Protein AF-A0A7S2JQ40-F1 (afdb_monomer_lite)

Structure (mmCIF, N/CA/C/O backbone):
data_AF-A0A7S2JQ40-F1
#
_entry.id   AF-A0A7S2JQ40-F1
#
loop_
_atom_site.group_PDB
_atom_site.id
_atom_site.type_symbol
_atom_site.label_atom_id
_atom_site.label_alt_id
_atom_site.label_comp_id
_atom_site.label_asym_id
_atom_site.label_entity_id
_atom_site.label_seq_id
_atom_site.pdbx_PDB_ins_code
_atom_site.Cartn_x
_atom_site.Cartn_y
_atom_site.Cartn_z
_atom_site.occupancy
_atom_site.B_iso_or_equiv
_atom_site.auth_seq_id
_atom_site.auth_comp_id
_atom_site.auth_asym_id
_atom_site.auth_atom_id
_atom_site.pdbx_PDB_model_num
ATOM 1 N N . MET A 1 1 ? 11.085 6.028 -15.181 1.00 60.25 1 MET A N 1
ATOM 2 C CA . MET A 1 1 ? 10.793 5.070 -14.094 1.00 60.25 1 MET A CA 1
ATOM 3 C C . MET A 1 1 ? 9.307 5.067 -13.756 1.00 60.25 1 MET A C 1
ATOM 5 O O . MET A 1 1 ? 8.698 4.034 -13.970 1.00 60.25 1 MET A O 1
ATOM 9 N N . LEU A 1 2 ? 8.693 6.202 -13.386 1.00 68.75 2 LEU A N 1
ATOM 10 C CA . LEU A 1 2 ? 7.243 6.284 -13.104 1.00 68.75 2 LEU A CA 1
ATOM 11 C C . LEU A 1 2 ? 6.337 5.755 -14.233 1.00 68.75 2 LEU A C 1
ATOM 13 O O . LEU A 1 2 ? 5.433 4.980 -13.958 1.00 68.75 2 LEU A O 1
ATOM 17 N N . GLN A 1 3 ? 6.617 6.085 -15.501 1.00 74.75 3 GLN A N 1
ATOM 18 C CA . GLN A 1 3 ? 5.822 5.586 -16.637 1.00 74.75 3 GLN A CA 1
ATOM 19 C C . GLN A 1 3 ? 5.828 4.050 -16.746 1.00 74.75 3 GLN A C 1
ATOM 21 O O . GLN A 1 3 ? 4.786 3.442 -16.955 1.00 74.75 3 GLN A O 1
ATOM 26 N N . SER A 1 4 ? 6.982 3.413 -16.541 1.00 75.94 4 SER A N 1
ATOM 27 C CA . SER A 1 4 ? 7.099 1.949 -16.565 1.00 75.94 4 SER A CA 1
ATOM 28 C C . SER A 1 4 ? 6.381 1.299 -15.378 1.00 75.94 4 SER A C 1
ATOM 30 O O . SER A 1 4 ? 5.771 0.247 -15.535 1.00 75.94 4 SER A O 1
ATOM 32 N N . SER A 1 5 ? 6.406 1.934 -14.202 1.00 76.94 5 SER A N 1
ATOM 33 C CA . SER A 1 5 ? 5.627 1.495 -13.036 1.00 76.94 5 SER A CA 1
ATOM 34 C C . SER A 1 5 ? 4.117 1.670 -13.245 1.00 76.94 5 SER A C 1
ATOM 36 O O . SER A 1 5 ? 3.349 0.812 -12.823 1.00 76.94 5 SER A O 1
ATOM 38 N N . GLN A 1 6 ? 3.689 2.730 -13.940 1.00 83.56 6 GLN A N 1
ATOM 39 C CA . GLN A 1 6 ? 2.291 2.981 -14.304 1.00 83.56 6 GLN A CA 1
ATOM 40 C C . GLN A 1 6 ? 1.751 1.920 -15.266 1.00 83.56 6 GLN A C 1
ATOM 42 O O . GLN A 1 6 ? 0.695 1.334 -15.022 1.00 83.56 6 GLN A O 1
ATOM 47 N N . GLU A 1 7 ? 2.473 1.658 -16.358 1.00 81.25 7 GLU A N 1
ATOM 48 C CA . GLU A 1 7 ? 2.111 0.625 -17.335 1.00 81.25 7 GLU A CA 1
ATOM 49 C C . GLU A 1 7 ? 2.038 -0.752 -16.670 1.00 81.25 7 GLU A C 1
ATOM 51 O O . GLU A 1 7 ? 1.100 -1.519 -16.902 1.00 81.25 7 GLU A O 1
AT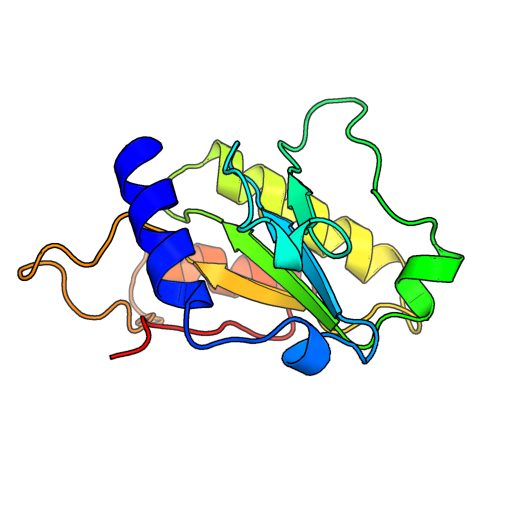OM 56 N N . TRP A 1 8 ? 2.991 -1.033 -15.782 1.00 78.44 8 TRP A N 1
ATOM 57 C CA . TRP A 1 8 ? 3.032 -2.283 -15.046 1.00 78.44 8 TRP A CA 1
ATOM 58 C C . TRP A 1 8 ? 1.858 -2.455 -14.080 1.00 78.44 8 TRP A C 1
ATOM 60 O O . TRP A 1 8 ? 1.153 -3.459 -14.161 1.00 78.44 8 TRP A O 1
ATOM 70 N N . LEU A 1 9 ? 1.595 -1.478 -13.206 1.00 83.31 9 LEU A N 1
ATOM 71 C CA . LEU A 1 9 ? 0.463 -1.549 -12.275 1.00 83.31 9 LEU A CA 1
ATOM 72 C C . LEU A 1 9 ? -0.871 -1.654 -13.013 1.00 83.31 9 LEU A C 1
ATOM 74 O O . LEU A 1 9 ? -1.730 -2.440 -12.619 1.00 83.31 9 LEU A O 1
ATOM 78 N N . THR A 1 10 ? -1.014 -0.944 -14.134 1.00 84.44 10 THR A N 1
ATOM 79 C CA . THR A 1 10 ? -2.200 -1.059 -14.993 1.00 84.44 10 THR A CA 1
ATOM 80 C C . THR A 1 10 ? -2.386 -2.498 -15.478 1.00 84.44 10 THR A C 1
ATOM 82 O O . THR A 1 10 ? -3.483 -3.045 -15.371 1.00 84.44 10 THR A O 1
ATOM 85 N N . ARG A 1 11 ? -1.314 -3.145 -15.955 1.00 84.06 11 ARG A N 1
ATOM 86 C CA . ARG A 1 11 ? -1.342 -4.550 -16.387 1.00 84.06 11 ARG A CA 1
ATOM 87 C C . ARG A 1 11 ? -1.656 -5.502 -15.231 1.00 84.06 11 ARG A C 1
ATOM 89 O O . ARG A 1 11 ? -2.502 -6.377 -15.393 1.00 84.06 11 ARG A O 1
ATOM 96 N N . ARG A 1 12 ? -1.022 -5.312 -14.071 1.00 81.19 12 ARG A N 1
ATOM 97 C CA . ARG A 1 12 ? -1.216 -6.136 -12.865 1.00 81.19 12 ARG A CA 1
ATOM 98 C C . ARG A 1 12 ? -2.671 -6.147 -12.398 1.00 81.19 12 ARG A C 1
ATOM 100 O O . ARG A 1 12 ? -3.172 -7.181 -11.976 1.00 81.19 12 ARG A O 1
ATOM 107 N N . LEU A 1 13 ? -3.344 -5.007 -12.510 1.00 86.25 13 LEU A N 1
ATOM 108 C CA . LEU A 1 13 ? -4.734 -4.834 -12.097 1.00 86.25 13 LEU A CA 1
ATOM 109 C C . LEU A 1 13 ? -5.746 -5.121 -13.220 1.00 86.25 13 LEU A C 1
ATOM 111 O O . LEU A 1 13 ? -6.944 -5.034 -12.989 1.00 86.25 13 LEU A O 1
ATOM 115 N N . THR A 1 14 ? -5.301 -5.451 -14.440 1.00 85.75 14 THR A N 1
ATOM 116 C CA . THR A 1 14 ? -6.199 -5.627 -15.601 1.00 85.75 14 THR A CA 1
ATOM 117 C C . THR A 1 14 ? -7.140 -6.821 -15.443 1.00 85.75 14 THR A C 1
ATOM 119 O O . THR A 1 14 ? -8.257 -6.785 -15.950 1.00 85.75 14 THR A O 1
ATOM 122 N N . ALA A 1 15 ? -6.688 -7.880 -14.770 1.00 83.94 15 ALA A N 1
ATOM 123 C CA . ALA A 1 15 ? -7.476 -9.091 -14.549 1.00 83.94 15 ALA A CA 1
ATOM 124 C C . ALA A 1 15 ? -8.368 -9.018 -13.300 1.00 83.94 15 ALA A C 1
ATOM 126 O O . ALA A 1 15 ? -9.077 -9.980 -13.026 1.00 83.94 15 ALA A O 1
ATOM 127 N N . LEU A 1 16 ? -8.301 -7.913 -12.551 1.00 86.25 16 LEU A N 1
ATOM 128 C CA . LEU A 1 16 ? -9.070 -7.708 -11.332 1.00 86.25 16 LEU A CA 1
ATOM 129 C C . LEU A 1 16 ? -10.257 -6.788 -11.610 1.00 86.25 16 LEU A C 1
ATOM 131 O O . LEU A 1 16 ? -10.160 -5.807 -12.357 1.00 86.25 16 LEU A O 1
ATOM 135 N N . GLU A 1 17 ? -11.369 -7.088 -10.963 1.00 84.25 17 GLU A N 1
ATOM 136 C CA . GLU A 1 17 ? -12.572 -6.275 -10.946 1.00 84.25 17 GLU A CA 1
ATOM 137 C C . GLU A 1 17 ? -12.675 -5.535 -9.602 1.00 84.25 17 GLU A C 1
ATOM 139 O O . GLU A 1 17 ? -12.134 -5.990 -8.595 1.00 84.25 17 GLU A O 1
ATOM 144 N N . PRO A 1 18 ? -13.366 -4.384 -9.529 1.00 76.56 18 PRO A N 1
ATOM 145 C CA . PRO A 1 18 ? -13.580 -3.688 -8.257 1.00 76.56 18 PRO A CA 1
ATOM 146 C C . PRO A 1 18 ? -14.230 -4.571 -7.192 1.00 76.56 18 PRO A C 1
ATOM 148 O O . PRO A 1 18 ? -13.892 -4.448 -6.023 1.00 76.56 18 PRO A O 1
ATOM 151 N N . SER A 1 19 ? -15.087 -5.506 -7.613 1.00 82.81 19 SER A N 1
ATOM 152 C CA . SER A 1 19 ? -15.732 -6.475 -6.729 1.00 82.81 19 SER A CA 1
ATOM 153 C C . SER A 1 19 ? -14.769 -7.428 -6.035 1.00 82.81 19 SER A C 1
ATOM 155 O O . SER A 1 19 ? -15.127 -7.987 -5.006 1.00 82.81 19 SER A O 1
ATOM 157 N N . ASP A 1 20 ? -13.539 -7.573 -6.535 1.00 82.12 20 ASP A N 1
ATOM 158 C CA . ASP A 1 20 ? -12.482 -8.298 -5.824 1.00 82.12 20 ASP A CA 1
ATOM 159 C C . ASP A 1 20 ? -11.998 -7.538 -4.568 1.00 82.12 20 ASP A C 1
ATOM 161 O O . ASP A 1 20 ? -11.253 -8.089 -3.760 1.00 82.12 20 ASP A O 1
ATOM 165 N N . PHE A 1 21 ? -12.422 -6.278 -4.397 1.00 80.25 21 PHE A N 1
ATOM 166 C CA . PHE A 1 21 ? -12.074 -5.380 -3.292 1.00 80.25 21 PHE A CA 1
ATOM 167 C C . PHE A 1 21 ? -1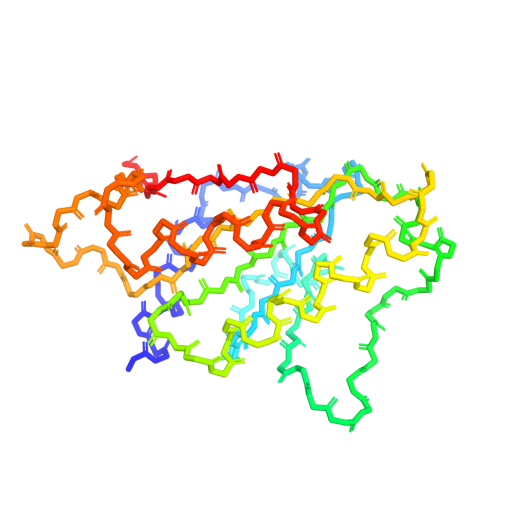3.301 -4.815 -2.550 1.00 80.25 21 PHE A C 1
ATOM 169 O O . PHE A 1 21 ? -13.127 -4.036 -1.611 1.00 80.25 21 PHE A O 1
ATOM 176 N N . ASP A 1 22 ? -14.526 -5.206 -2.935 1.00 70.75 22 ASP A N 1
ATOM 177 C CA . ASP A 1 22 ? -15.788 -4.685 -2.369 1.00 70.75 22 ASP A CA 1
ATOM 178 C C . ASP A 1 22 ? -15.968 -5.011 -0.869 1.00 70.75 22 ASP A C 1
ATOM 180 O O . ASP A 1 22 ? -16.816 -4.420 -0.201 1.00 70.75 22 ASP A O 1
ATOM 184 N N . ASP A 1 23 ? -15.141 -5.896 -0.313 1.00 75.06 23 ASP A N 1
ATOM 185 C CA . ASP A 1 23 ? -15.187 -6.340 1.082 1.00 75.06 23 ASP A CA 1
ATOM 186 C C . ASP A 1 23 ? -14.362 -5.456 2.044 1.00 75.06 23 ASP A C 1
ATOM 188 O O . ASP A 1 23 ? -13.878 -5.919 3.071 1.00 75.06 23 ASP A O 1
ATOM 192 N N . GLY A 1 24 ? -14.194 -4.164 1.747 1.00 87.56 24 GLY A N 1
ATOM 193 C CA . GLY A 1 24 ? -13.488 -3.240 2.646 1.00 87.56 24 GLY A CA 1
ATOM 194 C C . GLY A 1 24 ? -11.968 -3.359 2.559 1.00 87.56 24 GLY A C 1
ATOM 195 O O . GLY A 1 24 ? -11.275 -3.306 3.571 1.00 87.56 24 GLY A O 1
ATOM 196 N N . ILE A 1 25 ? -11.429 -3.532 1.352 1.00 91.31 25 ILE A N 1
ATOM 197 C CA . ILE A 1 25 ? -9.987 -3.425 1.118 1.00 91.31 25 ILE A CA 1
ATOM 198 C C . ILE A 1 25 ? -9.668 -1.998 0.684 1.00 91.31 25 ILE A C 1
ATOM 200 O O . ILE A 1 25 ? -10.301 -1.470 -0.230 1.00 91.31 25 ILE A O 1
ATOM 204 N N . HIS A 1 26 ? -8.642 -1.395 1.284 1.00 92.94 26 HIS A N 1
ATOM 205 C CA . HIS A 1 26 ? -8.104 -0.123 0.803 1.00 92.94 26 HIS A CA 1
ATOM 206 C C . HIS A 1 26 ? -6.672 -0.265 0.311 1.00 92.94 26 HIS A C 1
ATOM 208 O O . HIS A 1 26 ? -5.862 -1.004 0.870 1.00 92.94 26 HIS A O 1
ATOM 214 N N . VAL A 1 27 ? -6.348 0.474 -0.743 1.00 92.38 27 VAL A N 1
ATOM 215 C CA . VAL A 1 27 ? -5.062 0.423 -1.421 1.00 92.38 27 VAL A CA 1
ATOM 216 C C . VAL A 1 27 ? -4.328 1.749 -1.264 1.00 92.38 27 VAL A C 1
ATOM 218 O O . VAL A 1 27 ? -4.804 2.806 -1.677 1.00 92.38 27 VAL A O 1
ATOM 221 N N . TYR A 1 28 ? -3.115 1.687 -0.730 1.00 93.19 28 TYR A N 1
ATOM 222 C CA . TYR A 1 28 ? -2.173 2.796 -0.717 1.00 93.19 28 TYR A CA 1
ATOM 223 C C . TYR A 1 28 ? -1.090 2.593 -1.769 1.00 93.19 28 TYR A C 1
ATOM 225 O O . TYR A 1 28 ? -0.589 1.488 -1.950 1.00 93.19 28 TYR A O 1
ATOM 233 N N . CYS A 1 29 ? -0.667 3.667 -2.428 1.00 92.38 29 CYS A N 1
ATOM 234 C CA . CYS A 1 29 ? 0.524 3.664 -3.270 1.00 92.38 29 CYS A CA 1
ATOM 235 C C . CYS A 1 29 ? 1.472 4.776 -2.846 1.00 92.38 29 CYS A C 1
ATOM 237 O O . CYS A 1 29 ? 1.077 5.937 -2.748 1.00 92.38 29 CYS A O 1
ATOM 239 N N . THR A 1 30 ? 2.735 4.432 -2.601 1.00 91.75 30 THR A N 1
ATOM 240 C CA . THR A 1 30 ? 3.735 5.414 -2.165 1.00 91.75 30 THR A CA 1
ATOM 241 C C . THR A 1 30 ? 4.306 6.252 -3.305 1.00 91.75 30 THR A C 1
ATOM 243 O O . THR A 1 30 ? 5.019 7.225 -3.068 1.00 91.75 30 THR A O 1
ATOM 246 N N . ALA A 1 31 ? 4.003 5.883 -4.548 1.00 88.88 31 ALA A N 1
ATOM 247 C CA . ALA A 1 31 ? 4.370 6.630 -5.740 1.00 88.88 31 ALA A CA 1
ATOM 248 C C . ALA A 1 31 ? 3.165 7.390 -6.309 1.00 88.88 31 ALA A C 1
ATOM 250 O O . ALA A 1 31 ? 2.018 6.989 -6.127 1.00 88.88 31 ALA A O 1
ATOM 251 N N . ASP A 1 32 ? 3.441 8.466 -7.049 1.00 88.31 32 ASP A N 1
ATOM 252 C CA . ASP A 1 32 ? 2.429 9.217 -7.804 1.00 88.31 32 ASP A CA 1
ATOM 253 C C . ASP A 1 32 ? 1.997 8.441 -9.055 1.00 88.31 32 ASP A C 1
ATOM 255 O O . ASP A 1 32 ? 2.430 8.718 -10.175 1.00 88.31 32 ASP A O 1
ATOM 259 N N . ILE A 1 33 ? 1.240 7.371 -8.833 1.00 86.50 33 ILE A N 1
ATOM 260 C CA . ILE A 1 33 ? 0.741 6.470 -9.865 1.00 86.50 33 ILE A CA 1
ATOM 261 C C . ILE A 1 33 ? -0.777 6.557 -9.848 1.00 86.50 33 ILE A C 1
ATOM 263 O O . ILE A 1 33 ? -1.422 6.385 -8.810 1.00 86.50 33 ILE A O 1
ATOM 267 N N . GLU A 1 34 ? -1.346 6.799 -11.023 1.00 88.94 34 GLU A N 1
ATOM 268 C CA . GLU A 1 34 ? -2.787 6.829 -11.189 1.00 88.94 34 GLU A CA 1
ATOM 269 C C . GLU A 1 34 ? -3.348 5.401 -11.155 1.00 88.94 34 GLU A C 1
ATOM 271 O O . GLU A 1 34 ? -2.913 4.544 -11.932 1.00 88.94 34 GLU A O 1
ATOM 276 N N . PRO A 1 35 ? -4.347 5.111 -10.310 1.00 89.06 35 PRO A N 1
ATOM 277 C CA . PRO A 1 35 ? -5.034 3.834 -10.384 1.00 89.06 35 PRO A CA 1
ATOM 278 C C . PRO A 1 35 ? -5.854 3.742 -11.677 1.00 89.06 35 PRO A C 1
ATOM 280 O O . PRO A 1 35 ? -6.356 4.764 -12.175 1.00 89.06 35 PRO A O 1
ATOM 283 N N . PRO A 1 36 ? -6.100 2.522 -12.189 1.00 86.94 36 PRO A N 1
ATOM 284 C CA . PRO A 1 36 ? -7.141 2.320 -13.185 1.00 86.94 36 PRO A CA 1
ATOM 285 C C . PRO A 1 36 ? -8.476 2.907 -12.687 1.00 86.94 36 PRO A C 1
ATOM 287 O O . PRO A 1 36 ? -8.746 2.864 -11.481 1.00 86.94 36 PRO A O 1
ATOM 290 N N . PRO A 1 37 ? -9.326 3.468 -13.572 1.00 88.25 37 PRO A N 1
ATOM 291 C CA . PRO A 1 37 ? -10.503 4.240 -13.165 1.00 88.25 37 PRO A CA 1
ATOM 292 C C . PRO A 1 37 ? -11.415 3.536 -12.161 1.00 88.25 37 PRO A C 1
ATOM 294 O O . PRO A 1 37 ? -11.981 4.187 -11.287 1.00 88.25 37 PRO A O 1
ATOM 297 N N . GLN A 1 38 ? -11.523 2.217 -12.275 1.00 86.62 38 GLN A N 1
ATOM 298 C CA . GLN A 1 38 ? -12.375 1.386 -11.444 1.00 86.62 38 GLN A CA 1
ATOM 299 C C . GLN A 1 38 ? -11.845 1.171 -10.012 1.00 86.62 38 GLN A C 1
ATOM 301 O O . GLN A 1 38 ? -12.641 0.905 -9.122 1.00 86.62 38 GLN A O 1
ATOM 306 N N . PHE A 1 39 ? -10.543 1.364 -9.765 1.00 89.25 39 PHE A N 1
ATOM 307 C CA . PHE A 1 39 ? -9.928 1.255 -8.430 1.00 89.25 39 PHE A CA 1
ATOM 308 C C . PHE A 1 39 ? -9.810 2.594 -7.699 1.00 89.25 39 PHE A C 1
ATOM 310 O O . PHE A 1 39 ? -9.453 2.625 -6.528 1.00 89.25 39 PHE A O 1
ATOM 317 N N . ARG A 1 40 ? -10.138 3.716 -8.355 1.00 89.62 40 ARG A N 1
ATOM 318 C CA . ARG A 1 40 ? -10.100 5.057 -7.741 1.00 89.62 40 ARG A CA 1
ATOM 319 C C . ARG A 1 40 ? -10.827 5.168 -6.391 1.00 89.62 40 ARG A C 1
ATOM 321 O O . ARG A 1 40 ? -10.299 5.882 -5.547 1.00 89.62 40 ARG A O 1
ATOM 328 N N . PRO A 1 41 ? -11.987 4.518 -6.159 1.00 88.69 41 PRO A N 1
ATOM 329 C CA . PRO A 1 41 ? -12.686 4.630 -4.876 1.00 88.69 41 PRO A CA 1
ATOM 330 C C . PRO A 1 41 ? -11.915 4.044 -3.689 1.00 88.69 41 PRO A C 1
ATOM 332 O O . PRO A 1 41 ? -12.091 4.511 -2.572 1.00 88.69 41 PRO A O 1
ATOM 335 N N . VAL A 1 42 ? -11.060 3.050 -3.939 1.00 89.75 42 VAL A N 1
ATOM 336 C CA . VAL A 1 42 ? -10.314 2.303 -2.914 1.00 89.75 42 VAL A CA 1
ATOM 337 C C . VAL A 1 42 ? -8.816 2.590 -2.973 1.00 89.75 42 VAL A C 1
ATOM 339 O O . VAL A 1 42 ? -8.020 1.822 -2.453 1.00 89.75 42 VAL A O 1
ATOM 342 N N . TRP A 1 43 ? -8.396 3.662 -3.652 1.00 91.19 43 TRP A N 1
ATOM 343 C CA . TRP A 1 43 ? -6.981 3.953 -3.880 1.00 91.19 43 TRP A CA 1
ATOM 344 C C . TRP A 1 43 ? -6.582 5.309 -3.322 1.00 91.19 43 TRP A C 1
ATOM 346 O O . TRP A 1 43 ? -7.265 6.316 -3.506 1.00 91.19 43 TRP A O 1
ATOM 356 N N . THR A 1 44 ? -5.421 5.369 -2.684 1.00 91.88 44 THR A N 1
ATOM 357 C CA . THR A 1 44 ? -4.838 6.612 -2.183 1.00 91.88 44 THR A CA 1
ATOM 358 C C . THR A 1 44 ? -3.348 6.659 -2.450 1.00 91.88 44 THR A C 1
ATOM 360 O O . THR A 1 44 ? -2.600 5.750 -2.104 1.00 91.88 44 THR A O 1
ATOM 363 N N . VAL A 1 45 ? -2.898 7.763 -3.039 1.00 90.62 45 VAL A N 1
ATOM 364 C CA . VAL A 1 45 ? -1.470 8.053 -3.161 1.00 90.62 45 VAL A CA 1
ATOM 365 C C . VAL A 1 45 ? -0.987 8.674 -1.851 1.00 90.62 45 VAL A C 1
ATOM 367 O O . VAL A 1 45 ? -1.506 9.704 -1.425 1.00 90.62 45 VAL A O 1
ATOM 370 N N . TYR A 1 46 ? 0.012 8.060 -1.218 1.00 87.69 46 TYR A N 1
ATOM 371 C CA . TYR A 1 46 ? 0.588 8.508 0.048 1.00 87.69 46 TYR A CA 1
ATOM 372 C C . TYR A 1 46 ? 2.106 8.665 -0.063 1.00 87.69 46 TYR A C 1
ATOM 374 O O . TYR A 1 46 ? 2.863 7.706 0.024 1.00 87.69 46 TYR A O 1
ATOM 382 N N . GLN A 1 47 ? 2.570 9.904 -0.204 1.00 81.94 47 GLN A N 1
ATOM 383 C CA . GLN A 1 47 ? 4.002 10.216 -0.334 1.00 81.94 47 GLN A CA 1
ATOM 384 C C . GLN A 1 47 ? 4.684 10.532 1.007 1.00 81.94 47 GLN A C 1
ATOM 386 O O . GLN A 1 47 ? 5.820 11.000 1.036 1.00 81.94 47 GLN A O 1
ATOM 391 N N . GLY A 1 48 ? 3.975 10.349 2.127 1.00 72.50 48 GLY A N 1
ATOM 392 C CA . GLY A 1 48 ? 4.542 10.494 3.465 1.00 72.50 48 GLY A CA 1
ATOM 393 C C . GLY A 1 48 ? 5.028 11.894 3.848 1.00 72.50 48 GLY A C 1
ATOM 394 O O . GLY A 1 48 ? 5.816 11.993 4.780 1.00 72.50 48 GLY A O 1
ATOM 395 N N . GLY A 1 49 ? 4.615 12.971 3.176 1.00 73.19 49 GLY A N 1
ATOM 396 C CA . GLY A 1 49 ? 4.995 14.342 3.553 1.00 73.19 49 GLY A CA 1
ATOM 397 C C . GLY A 1 49 ? 4.471 14.773 4.934 1.00 73.19 49 GLY A C 1
ATOM 398 O O . GLY A 1 49 ? 3.514 14.199 5.452 1.00 73.19 49 GLY A O 1
ATOM 399 N N . GLU A 1 50 ? 5.073 15.807 5.537 1.00 56.41 50 GLU A N 1
ATOM 400 C CA . GLU A 1 50 ? 4.507 16.452 6.734 1.00 56.41 50 GLU A CA 1
ATOM 401 C C . GLU A 1 50 ? 3.106 16.994 6.398 1.00 56.41 50 GLU A C 1
ATOM 403 O O . GLU A 1 50 ? 2.964 17.907 5.587 1.00 56.41 50 GLU A O 1
ATOM 408 N N . GLY A 1 51 ? 2.066 16.394 6.984 1.00 57.22 51 GLY A N 1
ATOM 409 C CA . GLY A 1 51 ? 0.667 16.701 6.668 1.00 57.22 51 GLY A CA 1
ATOM 410 C C . GLY A 1 51 ? 0.010 15.753 5.663 1.00 57.22 51 GLY A C 1
ATOM 411 O O . GLY A 1 51 ? -1.078 16.060 5.182 1.00 57.22 51 GLY A O 1
ATOM 412 N N . ALA A 1 52 ? 0.634 14.615 5.345 1.00 65.06 52 ALA A N 1
ATOM 413 C CA . ALA A 1 52 ? -0.040 13.549 4.619 1.00 65.06 52 ALA A CA 1
ATOM 414 C C . ALA A 1 52 ? -1.259 13.082 5.430 1.00 65.06 52 ALA A C 1
ATOM 416 O O . ALA A 1 52 ? -1.130 12.576 6.545 1.00 65.06 52 ALA A O 1
ATOM 417 N N . VAL A 1 53 ? -2.447 13.335 4.885 1.00 63.09 53 VAL A N 1
ATOM 418 C CA . VAL A 1 53 ? -3.719 12.966 5.501 1.00 63.09 53 VAL A CA 1
ATOM 419 C C . VAL A 1 53 ? -4.069 11.569 5.019 1.00 63.09 53 VAL A C 1
ATOM 421 O O . VAL A 1 53 ? -3.986 11.277 3.824 1.00 63.09 53 VAL A O 1
ATOM 424 N N . TRP A 1 54 ? -4.441 10.711 5.958 1.00 71.94 54 TRP A N 1
ATOM 425 C CA . TRP A 1 54 ? -5.068 9.437 5.657 1.00 71.94 54 TRP A CA 1
ATOM 426 C C . TRP A 1 54 ? -6.321 9.663 4.818 1.00 71.94 54 TRP A C 1
ATOM 428 O O . TRP A 1 54 ? -7.040 10.640 5.025 1.00 71.94 54 TRP A O 1
ATOM 438 N N . ALA A 1 55 ? -6.597 8.771 3.872 1.00 74.38 55 ALA A N 1
ATOM 439 C CA . ALA A 1 55 ? -7.873 8.858 3.171 1.00 74.38 55 ALA A CA 1
ATOM 440 C C . ALA A 1 55 ? -9.043 8.499 4.094 1.00 74.38 55 ALA A C 1
ATOM 442 O O . ALA A 1 55 ? -10.133 9.033 3.912 1.00 74.38 55 ALA A O 1
ATOM 443 N N . GLN A 1 56 ? -8.790 7.640 5.084 1.00 83.12 56 GLN A N 1
ATOM 444 C CA . GLN A 1 56 ? -9.760 7.186 6.071 1.00 83.12 56 GLN A CA 1
ATOM 445 C C . GLN A 1 56 ? -9.554 7.844 7.434 1.00 83.12 56 GLN A C 1
ATOM 447 O O . GLN A 1 56 ? -8.435 8.149 7.851 1.00 83.12 56 GLN A O 1
ATOM 452 N N . THR A 1 57 ? -10.652 7.992 8.156 1.00 86.31 57 THR A N 1
ATOM 453 C CA . THR A 1 57 ? -10.675 8.151 9.610 1.00 86.31 57 THR A CA 1
ATOM 454 C C . THR A 1 57 ? -10.249 6.858 10.315 1.00 86.31 57 THR A C 1
ATOM 456 O O . THR A 1 57 ? -10.209 5.788 9.710 1.00 86.31 57 THR A O 1
ATOM 459 N N . GLU A 1 58 ? -9.941 6.939 11.612 1.00 84.12 58 GLU A N 1
ATOM 460 C CA . GLU A 1 58 ? -9.639 5.749 12.425 1.00 84.12 58 GLU A CA 1
ATOM 461 C C . GLU A 1 58 ? -10.812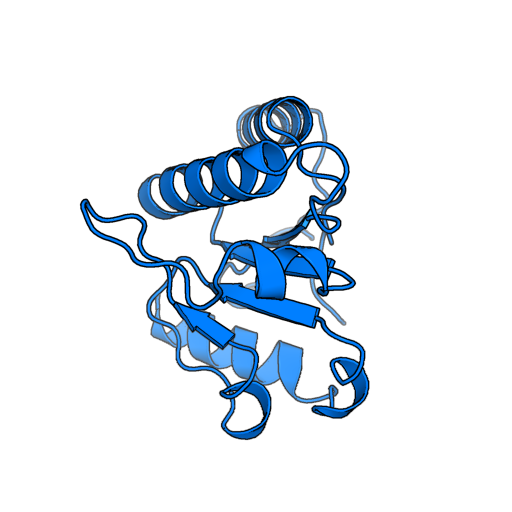 4.753 12.434 1.00 84.12 58 GLU A C 1
ATOM 463 O O . GLU A 1 58 ? -10.591 3.552 12.315 1.00 84.12 58 GLU A O 1
ATOM 468 N N . GLU A 1 59 ? -12.053 5.253 12.504 1.00 87.06 59 GLU A N 1
ATOM 469 C CA . GLU A 1 59 ? -13.272 4.432 12.458 1.00 87.06 59 GLU A CA 1
ATOM 470 C C . GLU A 1 59 ? -13.391 3.683 11.123 1.00 87.06 59 GLU A C 1
ATOM 472 O O . GLU A 1 59 ? -13.589 2.473 11.112 1.00 87.06 59 GLU A O 1
ATOM 477 N N . GLU A 1 60 ? -13.193 4.375 9.998 1.00 89.56 60 GLU A N 1
ATOM 478 C CA . GLU A 1 60 ? -13.220 3.755 8.667 1.00 89.56 60 GLU A CA 1
ATOM 479 C C . GLU A 1 60 ? -12.076 2.749 8.471 1.00 89.56 60 GLU A C 1
ATOM 481 O O . GLU A 1 60 ? -12.267 1.734 7.810 1.00 89.56 60 GLU A O 1
ATOM 486 N N . MET A 1 61 ? -10.894 3.004 9.043 1.00 89.38 61 MET A N 1
ATOM 487 C CA . MET A 1 61 ? -9.754 2.082 8.978 1.00 89.38 61 MET A CA 1
ATOM 488 C C . MET A 1 61 ? -10.026 0.788 9.755 1.00 89.38 61 MET A C 1
ATOM 490 O O . MET A 1 61 ? -9.669 -0.286 9.278 1.00 89.38 61 MET A O 1
ATOM 494 N N . ALA A 1 62 ? -10.695 0.877 10.908 1.00 88.31 62 ALA A N 1
ATOM 495 C CA . ALA A 1 62 ? -11.080 -0.282 11.716 1.00 88.31 62 ALA A CA 1
ATOM 496 C C . ALA A 1 62 ? -12.140 -1.175 11.043 1.00 88.31 62 ALA A C 1
ATOM 498 O O . ALA A 1 62 ? -12.274 -2.351 11.381 1.00 88.31 62 ALA A O 1
ATOM 499 N N . GLU A 1 63 ? -12.903 -0.634 10.091 1.00 91.19 63 GLU A N 1
ATOM 500 C CA . GLU A 1 63 ? -13.886 -1.390 9.305 1.00 91.19 63 GLU A CA 1
ATOM 501 C C . GLU A 1 63 ? -13.268 -2.108 8.094 1.00 91.19 63 GLU A C 1
ATOM 503 O O . GLU A 1 63 ? -13.928 -2.951 7.478 1.00 91.19 63 GLU A O 1
ATOM 508 N N . LEU A 1 64 ? -12.013 -1.801 7.743 1.00 92.81 64 LEU A N 1
ATOM 509 C CA . LEU A 1 64 ? -11.339 -2.450 6.624 1.00 92.81 64 LEU A CA 1
ATOM 510 C C . LEU A 1 64 ? -11.005 -3.910 6.945 1.00 92.81 64 LEU A C 1
ATOM 512 O O . LEU A 1 64 ? -10.575 -4.261 8.040 1.00 92.81 64 LEU A O 1
ATOM 516 N N . GLN A 1 65 ? -11.123 -4.773 5.941 1.00 93.38 65 GLN A N 1
ATOM 517 C CA . GLN A 1 65 ? -10.648 -6.153 6.024 1.00 93.38 65 GLN A CA 1
ATOM 518 C C . GLN A 1 65 ? -9.152 -6.282 5.756 1.00 93.38 65 GLN A C 1
ATOM 520 O O . GLN A 1 65 ? -8.534 -7.237 6.226 1.00 93.38 65 GLN A O 1
ATOM 525 N N . ALA A 1 66 ? -8.576 -5.366 4.976 1.00 93.38 66 ALA A N 1
ATOM 526 C CA . ALA A 1 66 ? -7.146 -5.326 4.711 1.00 93.38 66 ALA A CA 1
ATOM 527 C C . ALA A 1 66 ? -6.712 -3.974 4.140 1.00 93.38 66 ALA A C 1
ATOM 529 O O . ALA A 1 66 ? -7.464 -3.285 3.444 1.00 93.38 66 ALA A O 1
ATOM 530 N N . VAL A 1 67 ? -5.439 -3.659 4.353 1.00 93.88 67 VAL A N 1
ATOM 531 C CA . VAL A 1 67 ? -4.734 -2.571 3.686 1.00 93.88 67 VAL A CA 1
ATOM 532 C C . VAL A 1 67 ? -3.669 -3.161 2.774 1.00 93.88 67 VAL A C 1
ATOM 534 O O . VAL A 1 67 ? -2.797 -3.906 3.214 1.00 93.88 67 VAL A O 1
ATOM 537 N N . ILE A 1 68 ? -3.709 -2.801 1.495 1.00 93.00 68 ILE A N 1
ATOM 538 C CA . ILE A 1 68 ? -2.693 -3.187 0.517 1.00 93.00 68 ILE A CA 1
ATOM 539 C C . ILE A 1 68 ? -1.817 -1.976 0.230 1.00 93.00 68 ILE A C 1
ATOM 541 O O . ILE A 1 68 ? -2.314 -0.937 -0.194 1.00 93.00 68 ILE A O 1
ATOM 545 N N . ILE A 1 69 ? -0.506 -2.101 0.413 1.00 93.31 69 ILE A N 1
ATOM 546 C CA . ILE A 1 69 ? 0.437 -1.014 0.153 1.00 93.31 69 ILE A CA 1
ATOM 547 C C . ILE A 1 69 ? 1.318 -1.378 -1.032 1.00 93.31 69 ILE A C 1
ATOM 549 O O . ILE A 1 69 ? 2.108 -2.317 -0.978 1.00 93.31 69 ILE A O 1
ATOM 553 N N . PHE A 1 70 ? 1.229 -0.586 -2.089 1.00 91.81 70 PHE A N 1
ATOM 554 C CA . PHE A 1 70 ? 2.161 -0.589 -3.198 1.00 91.81 70 PHE A CA 1
ATOM 555 C C . PHE A 1 70 ? 3.325 0.358 -2.886 1.00 91.81 70 PHE A C 1
ATOM 557 O O . PHE A 1 70 ? 3.124 1.568 -2.776 1.00 91.81 70 PHE A O 1
ATOM 564 N N . SER A 1 71 ? 4.545 -0.182 -2.779 1.00 90.31 71 SER A N 1
ATOM 565 C CA . SER A 1 71 ? 5.772 0.632 -2.786 1.00 90.31 71 SER A CA 1
ATOM 566 C C . SER A 1 71 ? 6.913 0.030 -3.613 1.00 90.31 71 SER A C 1
ATOM 568 O O . SER A 1 71 ? 6.962 -1.178 -3.851 1.00 90.31 71 SER A O 1
ATOM 570 N N . ASN A 1 72 ? 7.856 0.866 -4.051 1.00 87.12 72 ASN A N 1
ATOM 571 C CA . ASN A 1 72 ? 9.120 0.416 -4.629 1.00 87.12 72 ASN A CA 1
ATOM 572 C C . ASN A 1 72 ? 10.200 0.285 -3.532 1.00 87.12 72 ASN A C 1
ATOM 574 O O . ASN A 1 72 ? 10.656 1.310 -3.024 1.00 87.12 72 ASN A O 1
ATOM 578 N N . PRO A 1 73 ? 10.683 -0.929 -3.207 1.00 84.56 73 PRO A N 1
ATOM 579 C CA . PRO A 1 73 ? 11.716 -1.108 -2.184 1.00 84.56 73 PRO A CA 1
ATOM 580 C C . PRO A 1 73 ? 13.089 -0.536 -2.554 1.00 84.56 73 PRO A C 1
ATOM 582 O O . PRO A 1 73 ? 13.917 -0.321 -1.674 1.00 84.56 73 PRO A O 1
ATOM 585 N N . ALA A 1 74 ? 13.356 -0.307 -3.843 1.00 83.56 74 ALA A N 1
ATOM 586 C CA . ALA A 1 74 ? 14.607 0.297 -4.297 1.00 83.56 74 ALA A CA 1
ATOM 587 C C . ALA A 1 74 ? 14.618 1.831 -4.149 1.00 83.56 74 ALA A C 1
ATOM 589 O O . ALA A 1 74 ? 15.641 2.464 -4.407 1.00 83.56 74 ALA A O 1
ATOM 590 N N . ASP A 1 75 ? 13.486 2.434 -3.772 1.00 85.56 75 ASP A N 1
ATOM 591 C CA . ASP A 1 75 ? 13.336 3.868 -3.546 1.00 85.56 75 ASP A CA 1
ATOM 592 C C . ASP A 1 75 ? 13.204 4.148 -2.042 1.00 85.56 75 ASP A C 1
ATOM 594 O O . ASP A 1 75 ? 12.178 3.872 -1.422 1.00 85.56 75 ASP A O 1
ATOM 598 N N . GLU A 1 76 ? 14.255 4.717 -1.451 1.00 87.69 76 GLU A N 1
ATOM 599 C CA . GLU A 1 76 ? 14.330 5.003 -0.014 1.00 87.69 76 GLU A CA 1
ATOM 600 C C . GLU A 1 76 ? 13.176 5.895 0.473 1.00 87.69 76 GLU A C 1
ATOM 602 O O . GLU A 1 76 ? 12.643 5.675 1.561 1.00 87.69 76 GLU A O 1
ATOM 607 N N . ALA A 1 77 ? 12.721 6.859 -0.336 1.00 89.50 77 ALA A N 1
ATOM 608 C CA . ALA A 1 77 ? 11.615 7.738 0.047 1.00 89.50 77 ALA A CA 1
ATOM 609 C C . ALA A 1 77 ? 10.285 6.971 0.138 1.00 89.50 77 ALA A C 1
ATOM 611 O O . ALA A 1 77 ? 9.452 7.233 1.014 1.00 89.50 77 ALA A O 1
ATOM 612 N N . GLN A 1 78 ? 10.101 5.984 -0.739 1.00 90.31 78 GLN A N 1
ATOM 613 C CA . GLN A 1 78 ? 8.944 5.098 -0.711 1.00 90.31 78 GLN A CA 1
ATOM 614 C C . GLN A 1 78 ? 9.020 4.098 0.441 1.00 90.31 78 GLN A C 1
ATOM 616 O O . GLN A 1 78 ? 8.002 3.856 1.081 1.00 90.31 78 GLN A O 1
ATOM 621 N N . VAL A 1 79 ? 10.209 3.584 0.773 1.00 90.50 79 VAL A N 1
ATOM 622 C CA . VAL A 1 79 ? 10.410 2.738 1.963 1.00 90.50 79 VAL A CA 1
ATOM 623 C C . VAL A 1 79 ? 10.082 3.512 3.240 1.00 90.50 79 VAL A C 1
ATOM 625 O O . VAL A 1 79 ? 9.343 3.013 4.082 1.00 90.50 79 VAL A O 1
ATOM 628 N N . VAL A 1 80 ? 10.535 4.763 3.365 1.00 91.81 80 VAL A N 1
ATOM 629 C CA . VAL A 1 80 ? 10.172 5.627 4.502 1.00 91.81 80 VAL A CA 1
ATOM 630 C C . VAL A 1 80 ? 8.657 5.847 4.572 1.00 91.81 80 VAL A C 1
ATOM 632 O O . VAL A 1 80 ? 8.077 5.795 5.657 1.00 91.81 80 VAL A O 1
ATOM 635 N N . SER A 1 81 ? 8.003 6.068 3.430 1.00 91.81 81 SER A N 1
ATOM 636 C CA . SER A 1 81 ? 6.545 6.239 3.363 1.00 91.81 81 SER A CA 1
ATOM 637 C C . SER A 1 81 ? 5.796 4.961 3.748 1.00 91.81 81 SER A C 1
ATOM 639 O O . SER A 1 81 ? 4.821 5.033 4.493 1.00 91.81 81 SER A O 1
ATOM 641 N N . LEU A 1 82 ? 6.286 3.799 3.311 1.00 92.62 82 LEU A N 1
ATOM 642 C CA . LEU A 1 82 ? 5.772 2.488 3.694 1.00 92.62 82 LEU A CA 1
ATOM 643 C C . LEU A 1 82 ? 5.897 2.269 5.206 1.00 92.62 82 LEU A C 1
ATOM 645 O O . LEU A 1 82 ? 4.898 1.955 5.841 1.00 92.62 82 LEU A O 1
ATOM 649 N N . CYS A 1 83 ? 7.074 2.494 5.801 1.00 92.75 83 CYS A N 1
ATOM 650 C CA . CYS A 1 83 ? 7.257 2.350 7.250 1.00 92.75 83 CYS A CA 1
ATOM 651 C C . CYS A 1 83 ? 6.294 3.246 8.037 1.00 92.75 83 CYS A C 1
ATOM 653 O O . CYS A 1 83 ? 5.742 2.815 9.046 1.00 92.75 83 CYS A O 1
ATOM 655 N N . ARG A 1 84 ? 6.066 4.479 7.562 1.00 91.38 84 ARG A N 1
ATOM 656 C CA . ARG A 1 84 ? 5.097 5.398 8.171 1.00 91.38 84 ARG A CA 1
ATOM 657 C C . ARG A 1 84 ? 3.676 4.854 8.097 1.00 91.38 84 ARG A C 1
ATOM 659 O O . ARG A 1 84 ? 2.986 4.921 9.100 1.00 91.38 84 ARG A O 1
ATOM 666 N N . LEU A 1 85 ? 3.250 4.318 6.952 1.00 91.25 85 LEU A N 1
ATOM 667 C CA . LEU A 1 85 ? 1.922 3.709 6.820 1.00 91.25 85 LEU A CA 1
ATOM 668 C C . LEU A 1 85 ? 1.760 2.508 7.752 1.00 91.25 85 LEU A C 1
ATOM 670 O O . LEU A 1 85 ? 0.776 2.448 8.477 1.00 91.25 85 LEU A O 1
ATOM 674 N N . VAL A 1 86 ? 2.739 1.598 7.773 1.00 93.25 86 VAL A N 1
ATOM 675 C CA . VAL A 1 86 ? 2.691 0.397 8.621 1.00 93.25 86 VAL A CA 1
ATOM 676 C C . VAL A 1 86 ? 2.565 0.781 10.094 1.00 93.25 86 VAL A C 1
ATOM 678 O O . VAL A 1 86 ? 1.625 0.358 10.751 1.00 93.25 86 VAL A O 1
ATOM 681 N N . GLN A 1 87 ? 3.441 1.664 10.585 1.00 90.94 87 GLN A N 1
ATOM 682 C CA . GLN A 1 87 ? 3.390 2.149 11.970 1.00 90.94 87 GLN A CA 1
ATOM 683 C C . GLN A 1 87 ? 2.068 2.826 12.310 1.00 90.94 87 GLN A C 1
ATOM 685 O O . GLN A 1 87 ? 1.566 2.712 13.424 1.00 90.94 87 GLN A O 1
ATOM 690 N N . ALA A 1 88 ? 1.536 3.599 11.369 1.00 88.38 88 ALA A N 1
ATOM 691 C CA . ALA A 1 88 ? 0.345 4.373 11.619 1.00 88.38 88 ALA A CA 1
ATOM 692 C C . ALA A 1 88 ? -0.897 3.461 11.650 1.00 88.38 88 ALA A C 1
ATOM 694 O O . ALA A 1 88 ? -1.772 3.685 12.482 1.00 88.38 88 ALA A O 1
ATOM 695 N N . VAL A 1 89 ? -0.948 2.396 10.838 1.00 90.62 89 VAL A N 1
ATOM 696 C CA . VAL A 1 89 ? -2.025 1.389 10.899 1.00 90.62 89 VAL A CA 1
ATOM 697 C C . VAL A 1 89 ? -1.887 0.532 12.158 1.00 90.62 89 VAL A C 1
ATOM 699 O O . VAL A 1 89 ? -2.859 0.386 12.890 1.00 90.62 89 VAL A O 1
ATOM 702 N N . ASP A 1 90 ? -0.678 0.060 12.474 1.00 90.69 90 ASP A N 1
ATOM 703 C CA . ASP A 1 90 ? -0.391 -0.714 13.693 1.00 90.69 90 ASP A CA 1
ATOM 704 C C . ASP A 1 90 ? -0.748 0.063 14.974 1.00 90.69 90 ASP A C 1
ATOM 706 O O . ASP A 1 90 ? -1.216 -0.511 15.957 1.00 90.69 90 ASP A O 1
ATOM 710 N N . SER A 1 91 ? -0.635 1.398 14.954 1.00 90.00 91 SER A N 1
ATOM 711 C CA . SER A 1 91 ? -0.998 2.243 16.099 1.00 90.00 91 SER A CA 1
ATOM 712 C C . SER A 1 91 ? -2.481 2.186 16.500 1.00 90.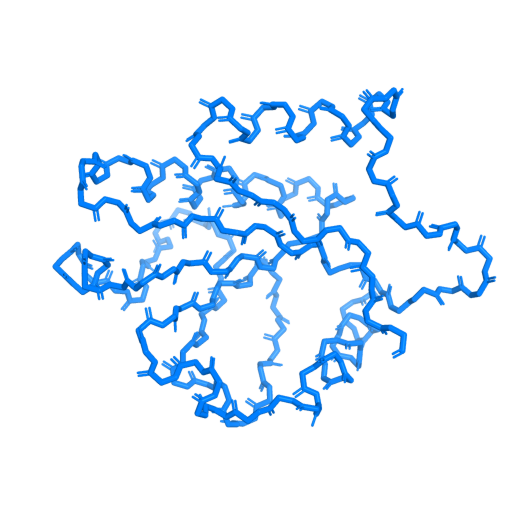00 91 SER A C 1
ATOM 714 O O . SER A 1 91 ? -2.814 2.578 17.621 1.00 90.00 91 SER A O 1
ATOM 716 N N . LEU A 1 92 ? -3.355 1.648 15.637 1.00 89.44 92 LEU A N 1
ATOM 717 C CA . LEU A 1 92 ? -4.760 1.354 15.952 1.00 89.44 92 LEU A CA 1
ATOM 718 C C . LEU A 1 92 ? -4.917 0.143 16.890 1.00 89.44 92 LEU A C 1
ATOM 720 O O . LEU A 1 92 ? -5.982 -0.075 17.469 1.00 89.44 92 LEU A O 1
ATOM 724 N N . GLY A 1 93 ? -3.854 -0.634 17.100 1.00 91.25 93 GLY A N 1
ATOM 725 C CA . GLY A 1 93 ? -3.825 -1.737 18.048 1.00 91.25 93 GLY A CA 1
ATOM 726 C C . GLY A 1 93 ? -4.716 -2.898 17.617 1.00 91.25 93 GLY A C 1
ATOM 727 O O . GLY A 1 93 ? -4.511 -3.493 16.567 1.00 91.25 93 GLY A O 1
ATOM 728 N N . HIS A 1 94 ? -5.686 -3.274 18.457 1.00 89.19 94 HIS A N 1
ATOM 729 C CA . HIS A 1 94 ? -6.521 -4.454 18.191 1.00 89.19 94 HIS A CA 1
ATOM 730 C C . HIS A 1 94 ? -7.453 -4.284 16.986 1.00 89.19 94 HIS A C 1
ATOM 732 O O . HIS A 1 94 ? -7.857 -5.284 16.397 1.00 89.19 94 HIS A O 1
ATOM 738 N N . ASP A 1 95 ? -7.759 -3.037 16.633 1.00 89.94 95 ASP A N 1
ATOM 739 C CA . ASP A 1 95 ? -8.651 -2.691 15.531 1.00 89.94 95 ASP A CA 1
ATOM 740 C C . ASP A 1 95 ? -7.876 -2.437 14.222 1.00 89.94 95 ASP A C 1
ATOM 742 O O . ASP A 1 95 ? -8.462 -2.028 13.224 1.00 89.94 95 ASP A O 1
ATOM 746 N N . ALA A 1 96 ? -6.554 -2.658 14.210 1.00 92.00 96 ALA A N 1
ATOM 747 C CA . ALA A 1 96 ? -5.738 -2.495 13.014 1.00 92.00 96 ALA A CA 1
ATOM 748 C C . ALA A 1 96 ? -6.087 -3.571 11.962 1.00 92.00 96 ALA A C 1
ATOM 750 O O . ALA A 1 96 ? -6.012 -4.768 12.266 1.00 92.00 96 ALA A O 1
ATOM 751 N N . PRO A 1 97 ? -6.437 -3.186 10.721 1.00 94.25 97 PRO A N 1
ATOM 752 C CA . PRO A 1 97 ? -6.630 -4.146 9.645 1.00 94.25 97 PRO A CA 1
ATOM 753 C C . PRO A 1 97 ? -5.291 -4.782 9.235 1.00 94.25 97 PRO A C 1
ATOM 755 O O . PRO A 1 97 ? -4.260 -4.105 9.265 1.00 94.25 97 PRO A O 1
ATOM 758 N N . PRO A 1 98 ? -5.301 -6.042 8.764 1.00 94.94 98 PRO A N 1
ATOM 759 C CA . PRO A 1 98 ? -4.118 -6.685 8.211 1.00 94.94 98 PRO A CA 1
ATOM 760 C C . PRO A 1 98 ? -3.448 -5.858 7.107 1.00 94.94 98 PRO A C 1
ATOM 762 O O . PRO A 1 98 ? -4.112 -5.391 6.176 1.00 94.94 98 PRO A O 1
ATOM 765 N N . ILE A 1 99 ? -2.125 -5.732 7.167 1.00 94.94 99 ILE A N 1
ATOM 766 C CA . ILE A 1 99 ? -1.317 -4.941 6.240 1.00 94.94 99 ILE A CA 1
ATOM 767 C C . ILE A 1 99 ? -0.540 -5.863 5.303 1.00 94.94 99 ILE A C 1
ATOM 769 O O . ILE A 1 99 ? 0.323 -6.642 5.715 1.00 94.94 99 ILE A O 1
ATOM 773 N N . LEU A 1 100 ? -0.810 -5.736 4.006 1.00 93.56 100 LEU A N 1
ATOM 774 C CA . LEU A 1 100 ? -0.149 -6.484 2.946 1.00 93.56 100 LEU A CA 1
ATOM 775 C C . LEU A 1 100 ? 0.714 -5.560 2.095 1.00 93.56 100 LEU A C 1
ATOM 777 O O . LEU A 1 100 ? 0.227 -4.622 1.466 1.00 93.56 100 LEU A O 1
ATOM 781 N N . TRP A 1 101 ? 2.005 -5.860 2.013 1.00 92.06 101 TRP A N 1
ATOM 782 C CA . TRP A 1 101 ? 2.920 -5.136 1.143 1.00 92.06 101 TRP A CA 1
ATOM 783 C C . TRP A 1 101 ? 3.043 -5.804 -0.229 1.00 92.06 101 TRP A C 1
ATOM 785 O O . TRP A 1 101 ? 3.280 -7.008 -0.349 1.00 92.06 101 TRP A O 1
ATOM 795 N N . VAL A 1 102 ? 2.919 -4.996 -1.279 1.00 89.88 102 VAL A N 1
ATOM 796 C CA . VAL A 1 102 ? 3.036 -5.413 -2.671 1.00 89.88 102 VAL A CA 1
ATOM 797 C C . VAL A 1 102 ? 4.098 -4.561 -3.371 1.00 89.88 102 VAL A C 1
ATOM 799 O O . VAL A 1 102 ? 3.825 -3.427 -3.771 1.00 89.88 102 VAL A O 1
ATOM 802 N N . PRO A 1 103 ? 5.318 -5.085 -3.570 1.00 85.56 103 PRO A N 1
ATOM 803 C CA . PRO A 1 103 ? 6.339 -4.365 -4.315 1.00 85.56 103 PRO A CA 1
ATOM 804 C C . PRO A 1 103 ? 5.859 -4.015 -5.736 1.00 85.56 103 PRO A C 1
ATOM 806 O O . PRO A 1 103 ? 5.368 -4.884 -6.465 1.00 85.56 103 PRO A O 1
ATOM 809 N N . HIS A 1 104 ? 6.010 -2.751 -6.146 1.00 76.69 104 HIS A N 1
ATOM 810 C CA . HIS A 1 104 ? 5.833 -2.327 -7.541 1.00 76.69 104 HIS A CA 1
ATOM 811 C C . HIS A 1 104 ? 7.117 -1.687 -8.071 1.00 76.69 104 HIS A C 1
ATOM 813 O O . HIS A 1 104 ? 7.324 -0.474 -8.100 1.00 76.69 104 HIS A O 1
ATOM 819 N N . THR A 1 105 ? 8.025 -2.527 -8.534 1.00 65.31 105 THR A N 1
ATOM 820 C CA . THR A 1 105 ? 9.080 -2.075 -9.438 1.00 65.31 105 THR A CA 1
ATOM 821 C C . THR A 1 105 ? 8.509 -1.915 -10.852 1.00 65.31 105 THR A C 1
ATOM 823 O O . THR A 1 105 ? 7.322 -2.150 -11.090 1.00 65.31 105 THR A O 1
ATOM 826 N N . ALA A 1 106 ? 9.299 -1.397 -11.797 1.00 58.03 106 ALA A N 1
ATOM 827 C CA . ALA A 1 106 ? 8.925 -1.497 -13.210 1.00 58.03 106 ALA A CA 1
ATOM 828 C C . ALA A 1 106 ? 8.681 -2.975 -13.579 1.00 58.03 106 ALA A C 1
ATOM 830 O O . ALA A 1 106 ? 9.203 -3.849 -12.890 1.00 58.03 106 ALA A O 1
ATOM 831 N N . ALA A 1 107 ? 7.920 -3.225 -14.656 1.00 55.31 107 ALA A N 1
ATOM 832 C CA . ALA A 1 107 ? 7.711 -4.565 -15.217 1.00 55.31 107 ALA A CA 1
ATOM 833 C C . ALA A 1 107 ? 9.023 -5.374 -15.211 1.00 55.31 107 ALA A C 1
ATOM 835 O O . ALA A 1 107 ? 10.084 -4.763 -15.403 1.00 55.31 107 ALA A O 1
ATOM 836 N N . PRO A 1 108 ? 8.969 -6.705 -15.028 1.00 51.69 108 PRO A N 1
ATOM 837 C CA . PRO A 1 108 ? 10.163 -7.511 -14.895 1.00 51.69 108 PRO A CA 1
ATOM 838 C C . PRO A 1 108 ? 10.854 -7.411 -16.246 1.00 51.69 108 PRO A C 1
ATOM 840 O O . PRO A 1 108 ? 10.407 -7.983 -17.245 1.00 51.69 108 PRO A O 1
ATOM 843 N N . ASP A 1 109 ? 11.913 -6.610 -16.329 1.00 48.12 109 ASP A N 1
ATOM 844 C CA . ASP A 1 109 ? 12.786 -6.693 -17.484 1.00 48.12 109 ASP A CA 1
ATOM 845 C C . ASP A 1 109 ? 13.208 -8.160 -17.511 1.00 48.12 109 ASP A C 1
ATOM 847 O O . ASP A 1 109 ? 13.582 -8.688 -16.465 1.00 48.12 109 ASP A O 1
ATOM 851 N N . ALA A 1 110 ? 13.080 -8.852 -18.645 1.00 43.66 110 ALA A N 1
ATOM 852 C CA . ALA A 1 110 ? 13.159 -10.320 -18.739 1.00 43.66 110 ALA A CA 1
ATOM 853 C C . ALA A 1 110 ? 14.497 -10.943 -18.250 1.00 43.66 110 ALA A C 1
ATOM 855 O O . ALA A 1 110 ? 14.724 -12.143 -18.395 1.00 43.66 110 ALA A O 1
ATOM 856 N N . ALA A 1 111 ? 15.393 -10.126 -17.692 1.00 44.06 111 ALA A N 1
ATOM 857 C CA . ALA A 1 111 ? 16.661 -10.457 -17.066 1.00 44.06 111 ALA A CA 1
ATOM 858 C C . ALA A 1 111 ? 16.702 -10.244 -15.532 1.00 44.06 111 ALA A C 1
ATOM 860 O O . ALA A 1 111 ? 17.685 -10.646 -14.910 1.00 44.06 111 ALA A O 1
ATOM 861 N N . VAL A 1 112 ? 15.695 -9.621 -14.907 1.00 45.06 112 VAL A N 1
ATOM 862 C CA . VAL A 1 112 ? 15.641 -9.432 -13.450 1.00 45.06 112 VAL A CA 1
ATOM 863 C C . VAL A 1 112 ? 14.959 -10.650 -12.851 1.00 45.06 112 VAL A C 1
ATOM 865 O O . VAL A 1 112 ? 13.780 -10.899 -13.090 1.00 45.06 112 VAL A O 1
ATOM 868 N N . ALA A 1 113 ? 15.750 -11.443 -12.129 1.00 44.56 113 ALA A N 1
ATOM 869 C CA . ALA A 1 113 ? 15.298 -12.619 -11.408 1.00 44.56 113 ALA A CA 1
ATOM 870 C C . ALA A 1 113 ? 13.994 -12.311 -10.664 1.00 44.56 113 ALA A C 1
ATOM 872 O O . ALA A 1 113 ? 13.883 -11.267 -10.022 1.00 44.56 113 ALA A O 1
ATOM 873 N N . THR A 1 114 ? 13.031 -13.227 -10.772 1.00 48.66 114 THR A N 1
ATOM 874 C CA . THR A 1 114 ? 11.839 -13.297 -9.923 1.00 48.66 114 THR A CA 1
ATOM 875 C C . THR A 1 114 ? 12.171 -12.754 -8.539 1.00 48.66 114 THR A C 1
ATOM 877 O O . THR A 1 114 ? 13.071 -13.300 -7.899 1.00 48.66 114 THR A O 1
ATOM 880 N N . TRP A 1 115 ? 11.484 -11.693 -8.103 1.00 54.12 115 TRP A N 1
ATOM 881 C CA . TRP A 1 115 ? 11.607 -11.106 -6.764 1.00 54.12 115 TRP A CA 1
ATOM 882 C C . TRP A 1 115 ? 11.060 -12.090 -5.717 1.00 54.12 115 TRP A C 1
ATOM 884 O O . TRP A 1 115 ? 10.071 -11.837 -5.032 1.00 54.12 115 TRP A O 1
ATOM 894 N N . GLN A 1 116 ? 11.673 -13.268 -5.631 1.00 53.34 116 GLN A N 1
ATOM 895 C CA . GLN A 1 116 ? 11.654 -14.084 -4.441 1.00 53.34 116 GLN A CA 1
ATOM 896 C C . GLN A 1 116 ? 12.484 -13.298 -3.444 1.00 53.34 116 GLN A C 1
ATOM 898 O O . GLN A 1 116 ? 13.675 -13.078 -3.659 1.00 53.34 116 GLN A O 1
ATOM 903 N N . VAL A 1 117 ? 11.834 -12.806 -2.394 1.00 53.38 117 VAL A N 1
ATOM 904 C CA . VAL A 1 117 ? 12.553 -12.233 -1.265 1.00 53.38 117 VAL A CA 1
ATOM 905 C C . VAL A 1 117 ? 13.357 -13.364 -0.649 1.00 53.38 117 VAL A C 1
ATOM 907 O O . VAL A 1 117 ? 12.844 -14.165 0.130 1.00 53.38 117 VAL A O 1
ATOM 910 N N . ASP A 1 118 ? 14.616 -13.461 -1.053 1.00 57.59 118 ASP A N 1
ATOM 911 C CA . ASP A 1 118 ? 15.586 -14.250 -0.331 1.00 57.59 118 ASP A CA 1
ATOM 912 C C . ASP A 1 118 ? 15.829 -13.519 0.990 1.00 57.59 118 ASP A C 1
ATOM 914 O O . ASP A 1 118 ? 16.262 -12.368 1.005 1.00 57.59 118 ASP A O 1
ATOM 918 N N . ALA A 1 119 ? 15.527 -14.169 2.113 1.00 53.38 119 ALA A N 1
ATOM 919 C CA . ALA A 1 119 ? 15.841 -13.627 3.432 1.00 53.38 119 ALA A CA 1
ATOM 920 C C . ALA A 1 119 ? 17.356 -13.387 3.610 1.00 53.38 119 ALA A C 1
ATOM 922 O O . ALA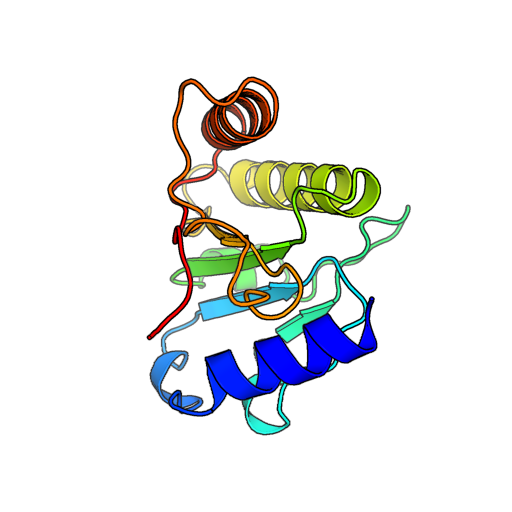 A 1 119 ? 17.760 -12.664 4.518 1.00 53.38 119 ALA A O 1
ATOM 923 N N . ALA A 1 120 ? 18.192 -13.980 2.748 1.00 56.81 120 ALA A N 1
ATOM 924 C CA . ALA A 1 120 ? 19.621 -13.720 2.668 1.00 56.81 120 ALA A CA 1
ATOM 925 C C . ALA A 1 120 ? 19.993 -12.486 1.819 1.00 56.81 120 ALA A C 1
ATOM 927 O O . ALA A 1 120 ? 21.168 -12.113 1.820 1.00 56.81 120 ALA A O 1
ATOM 928 N N . ASP A 1 121 ? 19.049 -11.840 1.120 1.00 68.69 121 ASP A N 1
ATOM 929 C CA . ASP A 1 121 ? 19.292 -10.554 0.464 1.00 68.69 121 ASP A CA 1
ATOM 930 C C . ASP A 1 121 ? 19.518 -9.484 1.549 1.00 68.69 121 ASP A C 1
ATOM 932 O O . ASP A 1 121 ? 18.609 -9.185 2.330 1.00 68.69 121 ASP A O 1
ATOM 936 N N . PRO A 1 122 ? 20.722 -8.893 1.633 1.00 65.69 122 PRO A N 1
ATOM 937 C CA . PRO A 1 122 ? 21.065 -7.982 2.718 1.00 65.69 122 PRO A CA 1
ATOM 938 C C . PRO A 1 122 ? 20.282 -6.664 2.673 1.00 65.69 122 PRO A C 1
ATOM 940 O O . PRO A 1 122 ? 20.191 -5.988 3.696 1.00 65.69 122 PRO A O 1
ATOM 943 N N . LEU A 1 123 ? 19.725 -6.287 1.518 1.00 70.12 123 LEU A N 1
ATOM 944 C CA . LEU A 1 123 ? 18.907 -5.089 1.365 1.00 70.12 123 LEU A CA 1
ATOM 945 C C . LEU A 1 123 ? 17.431 -5.418 1.628 1.00 70.12 123 LEU A C 1
ATOM 947 O O . LEU A 1 123 ? 16.814 -4.846 2.527 1.00 70.12 123 LEU A O 1
ATOM 951 N N . MET A 1 124 ? 16.872 -6.372 0.880 1.00 74.88 124 MET A N 1
ATOM 952 C CA . MET A 1 124 ? 15.446 -6.711 0.953 1.00 74.88 124 MET A CA 1
ATOM 953 C C . MET A 1 124 ? 15.079 -7.455 2.234 1.00 74.88 124 MET A C 1
ATOM 955 O O . MET A 1 124 ? 14.052 -7.152 2.839 1.00 74.88 124 MET A O 1
ATOM 959 N N . GLY A 1 125 ? 15.922 -8.384 2.688 1.00 80.06 125 GLY A N 1
ATOM 960 C CA . GLY A 1 125 ? 15.713 -9.103 3.942 1.00 80.06 125 GLY A CA 1
ATOM 961 C C . GLY A 1 125 ? 15.719 -8.163 5.148 1.00 80.06 125 GLY A C 1
ATOM 962 O O . GLY A 1 125 ? 14.900 -8.323 6.054 1.00 80.06 125 GLY A O 1
ATOM 963 N N . GLY A 1 126 ? 16.571 -7.131 5.125 1.00 85.81 126 GLY A N 1
ATOM 964 C CA . GLY A 1 126 ? 16.597 -6.086 6.150 1.00 85.81 126 GLY A CA 1
ATOM 965 C C . GLY A 1 126 ? 15.309 -5.263 6.184 1.00 85.81 126 GLY A C 1
ATOM 966 O O . GLY A 1 126 ? 14.725 -5.091 7.252 1.00 85.81 126 GLY A O 1
ATOM 967 N N . ILE A 1 127 ? 14.829 -4.816 5.017 1.00 86.69 127 ILE A N 1
ATOM 968 C CA . ILE A 1 127 ? 13.574 -4.057 4.899 1.00 86.69 127 ILE A CA 1
ATOM 969 C C . ILE A 1 127 ? 12.383 -4.898 5.370 1.00 86.69 127 ILE A C 1
ATOM 971 O O . ILE A 1 127 ? 11.598 -4.434 6.187 1.00 86.69 127 ILE A O 1
ATOM 975 N N . VAL A 1 128 ? 12.261 -6.144 4.903 1.00 86.44 128 VAL A N 1
ATOM 976 C CA . VAL A 1 128 ? 11.150 -7.034 5.278 1.00 86.44 128 VAL A CA 1
ATOM 977 C C . VAL A 1 128 ? 11.156 -7.325 6.772 1.00 86.44 128 VAL A C 1
ATOM 979 O O . VAL A 1 128 ? 10.117 -7.202 7.409 1.00 86.44 128 VAL A O 1
ATOM 982 N N . THR A 1 129 ? 12.318 -7.661 7.342 1.00 88.19 129 THR A N 1
ATOM 983 C CA . THR A 1 129 ? 12.444 -7.903 8.788 1.00 88.19 129 THR A CA 1
ATOM 984 C C . THR A 1 129 ? 11.997 -6.677 9.573 1.00 88.19 129 THR A C 1
ATOM 986 O O . THR A 1 129 ? 11.182 -6.797 10.481 1.00 88.19 129 THR A O 1
ATOM 989 N N . HIS A 1 130 ? 12.463 -5.493 9.172 1.00 91.06 130 HIS A N 1
ATOM 990 C CA . HIS A 1 130 ? 12.068 -4.253 9.819 1.00 91.06 130 HIS A CA 1
ATOM 991 C C . HIS A 1 130 ? 10.558 -3.998 9.714 1.00 91.06 130 HIS A C 1
ATOM 993 O O . HIS A 1 130 ? 9.934 -3.643 10.704 1.00 91.06 130 HIS A O 1
ATOM 999 N N . LEU A 1 131 ? 9.944 -4.212 8.549 1.00 90.69 131 LEU A N 1
ATOM 1000 C CA . LEU A 1 131 ? 8.505 -4.007 8.363 1.00 90.69 131 LEU A CA 1
ATOM 1001 C C . LEU A 1 131 ? 7.659 -4.994 9.173 1.00 90.69 131 LEU A C 1
ATOM 1003 O O . LEU A 1 131 ? 6.649 -4.589 9.738 1.00 90.69 131 LEU A O 1
ATOM 1007 N N . LEU A 1 132 ? 8.076 -6.259 9.267 1.00 90.88 132 LEU A N 1
ATOM 1008 C CA . LEU A 1 132 ? 7.420 -7.255 10.120 1.00 90.88 132 LEU A CA 1
ATOM 1009 C C . LEU A 1 132 ? 7.472 -6.836 11.598 1.00 90.88 132 LEU A C 1
ATOM 1011 O O . LEU A 1 132 ? 6.484 -6.971 12.309 1.00 90.88 132 LEU A O 1
ATOM 1015 N N . GLU A 1 133 ? 8.597 -6.278 12.057 1.00 91.94 133 GLU A N 1
ATOM 1016 C CA . GLU A 1 133 ? 8.718 -5.716 13.412 1.00 91.94 133 GLU A CA 1
ATOM 1017 C C . GLU A 1 133 ? 7.838 -4.476 13.632 1.00 91.94 133 GLU A C 1
ATOM 1019 O O . GLU A 1 133 ? 7.472 -4.188 14.770 1.00 91.94 133 GLU A O 1
ATOM 1024 N N . LEU A 1 134 ? 7.510 -3.741 12.564 1.00 92.19 134 LEU A N 1
ATOM 1025 C CA . LEU A 1 134 ? 6.634 -2.569 12.609 1.00 92.19 134 LEU A CA 1
ATOM 1026 C C . LEU A 1 134 ? 5.137 -2.904 12.560 1.00 92.19 134 LEU A C 1
ATOM 1028 O O . LEU A 1 134 ? 4.345 -1.984 12.738 1.00 92.19 134 LEU A O 1
ATOM 1032 N N . GLY A 1 135 ? 4.762 -4.159 12.299 1.00 91.81 135 GLY A N 1
ATOM 1033 C CA . GLY A 1 135 ? 3.359 -4.583 12.207 1.00 91.81 135 GLY A CA 1
ATOM 1034 C C . GLY A 1 135 ? 2.890 -4.971 10.803 1.00 91.81 135 GLY A C 1
ATOM 1035 O O . GLY A 1 135 ? 1.695 -5.082 10.569 1.00 91.81 135 GLY A O 1
ATOM 1036 N N . LEU A 1 136 ? 3.794 -5.182 9.839 1.00 93.38 136 LEU A N 1
ATOM 1037 C CA . LEU A 1 136 ? 3.413 -5.769 8.552 1.00 93.38 136 LEU A CA 1
ATOM 1038 C C . LEU A 1 136 ? 2.971 -7.228 8.751 1.00 93.38 136 LEU A C 1
ATOM 1040 O O . LEU A 1 136 ? 3.741 -8.035 9.268 1.00 93.38 136 LEU A O 1
ATOM 1044 N N . ASP A 1 137 ? 1.785 -7.596 8.270 1.00 93.75 137 ASP A N 1
ATOM 1045 C CA . ASP A 1 137 ? 1.277 -8.971 8.385 1.00 93.75 137 ASP A CA 1
ATOM 1046 C C . ASP A 1 137 ? 1.779 -9.885 7.272 1.00 93.75 137 ASP A C 1
ATOM 1048 O O . ASP A 1 137 ? 1.966 -11.091 7.455 1.00 93.75 137 ASP A O 1
ATOM 1052 N N . GLY A 1 138 ? 1.984 -9.323 6.084 1.00 89.31 138 GLY A N 1
ATOM 1053 C CA . GLY A 1 138 ? 2.349 -10.116 4.931 1.00 89.31 138 GLY A CA 1
ATOM 1054 C C . GLY A 1 138 ? 2.922 -9.311 3.787 1.00 89.31 138 GLY A C 1
ATOM 1055 O O . GLY A 1 138 ? 2.800 -8.094 3.676 1.00 89.31 138 GLY A O 1
ATOM 1056 N N . MET A 1 139 ? 3.548 -10.046 2.886 1.00 87.56 139 MET A N 1
ATOM 1057 C CA . MET A 1 139 ? 4.035 -9.531 1.623 1.00 87.56 139 MET A CA 1
ATOM 1058 C C . MET A 1 139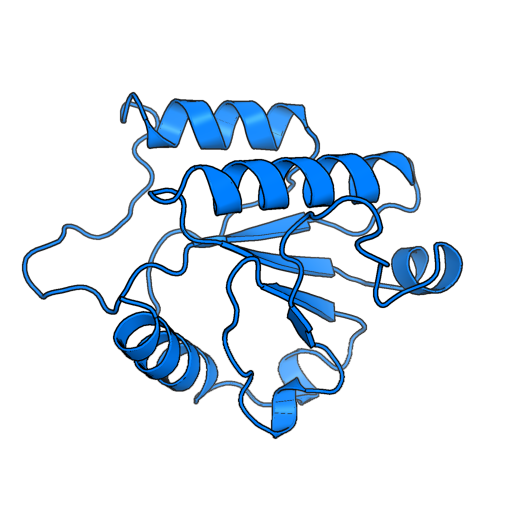 ? 3.543 -10.465 0.532 1.00 87.56 139 MET A C 1
ATOM 1060 O O . MET A 1 139 ? 3.535 -11.683 0.714 1.00 87.56 139 MET A O 1
ATOM 1064 N N . VAL A 1 140 ? 3.159 -9.897 -0.604 1.00 83.62 140 VAL A N 1
ATOM 1065 C CA . VAL A 1 140 ? 2.856 -10.659 -1.814 1.00 83.62 140 VAL A CA 1
ATOM 1066 C C . VAL A 1 140 ? 4.103 -10.605 -2.695 1.00 83.62 140 VAL A C 1
ATOM 1068 O O . VAL A 1 140 ? 4.256 -9.651 -3.467 1.00 83.62 140 VAL A O 1
ATOM 1071 N N . PRO A 1 141 ? 5.047 -11.561 -2.538 1.00 69.25 141 PRO A N 1
ATOM 1072 C CA . PRO A 1 141 ? 6.247 -11.586 -3.352 1.00 69.25 141 PRO A CA 1
ATOM 1073 C C . PRO A 1 141 ? 5.887 -11.908 -4.799 1.00 69.25 141 PRO A C 1
ATOM 1075 O O . PRO A 1 141 ? 4.932 -12.633 -5.084 1.00 69.25 141 PRO A O 1
ATOM 1078 N N . GLY A 1 142 ? 6.720 -11.419 -5.708 1.00 59.66 142 GLY A N 1
ATOM 1079 C CA . GLY A 1 142 ? 6.599 -11.737 -7.118 1.00 59.66 142 GLY A CA 1
ATOM 1080 C C . GLY A 1 142 ? 5.471 -11.012 -7.849 1.00 59.66 142 GLY A C 1
ATOM 1081 O O . GLY A 1 142 ? 4.729 -10.168 -7.333 1.00 59.66 142 GLY A O 1
ATOM 1082 N N . GLU A 1 143 ? 5.416 -11.339 -9.127 1.00 55.03 143 GLU A N 1
ATOM 1083 C CA . GLU A 1 143 ? 4.625 -10.680 -10.147 1.00 55.03 143 GLU A CA 1
ATOM 1084 C C . GLU A 1 143 ? 3.658 -11.710 -10.736 1.00 55.03 143 GLU A C 1
ATOM 1086 O O . GLU A 1 143 ? 4.073 -12.853 -10.936 1.00 55.03 143 GLU A O 1
ATOM 1091 N N . PRO A 1 144 ? 2.376 -11.376 -10.968 1.00 51.66 144 PRO A N 1
ATOM 1092 C CA . PRO A 1 144 ? 1.462 -12.329 -11.586 1.00 51.66 144 PRO A CA 1
ATOM 1093 C C . PRO A 1 144 ? 1.934 -12.650 -13.012 1.00 51.66 144 PRO A C 1
ATOM 1095 O O . PRO A 1 144 ? 2.139 -11.731 -13.810 1.00 51.66 144 PRO A O 1
ATOM 1098 N N . GLU A 1 145 ? 2.125 -13.943 -13.296 1.00 47.59 145 GLU A N 1
ATOM 1099 C CA . GLU A 1 145 ? 2.435 -14.480 -14.633 1.00 47.59 145 GLU A CA 1
ATOM 1100 C C . GLU A 1 145 ? 1.230 -14.405 -15.583 1.00 47.59 145 GLU A C 1
ATOM 1102 O O . GLU A 1 145 ? 0.102 -14.743 -15.152 1.00 47.59 145 GLU A O 1
#

Organism: NCBI:txid1333877

Radius of gyration: 14.7 Å; chains: 1; bounding box: 37×31×37 Å

Sequence (145 aa):
MLQSSQEWLTRRLTALEPSDFDDGIHVYCTADIEPPPQFRPVWTVYQGGEGAVWAQTEEEMAELQAVIIFSNPADEAQVVSLCRLVQAVDSLGHDAPPILWVPHTAAPDAAVATWQVDAADPLMGGIVTHLLELGLDGMVPGEPE

Foldseek 3Di:
DQVLLQVQQCVQCVPPACVVQPQAEAEEELDPHDHDPRCVVRYDYFQPDDPGDDPDDLVSQLSHQEYEYEFALVDVSRLVRLLVVLLVLCVSPPSRHAYEYEYRDGDPPVPRPFQPPDCPPPRSVVSVVVSVVSHHPYYDGGGDD

pLDDT: mean 80.93, std 13.98, range [43.66, 94.94]

Secondary structure (DSSP, 8-state):
-HHHHHHHHHHHTTT--GGGSTTTEEEEESS--PPPGGGGGGEEE----TT---SS-HHHHHT-SEEEEEE-TT-HHHHHHHHHHHHHHHTTGGGPPPEEEEE--SS--TTS------TT-TTHHHHHHHHHHTT--EE--S---